Protein AF-A0A800EU88-F1 (afdb_monomer_lite)

Secondary structure (DSSP, 8-state):
--SEEEE--TTSTTTTT-EEEHHHHHHHHHHHHHHHHHHHHHHHHTS-TTHHHHHHHHHHHHH-

Radius of gyration: 15.84 Å; chains: 1; bounding box: 27×24×46 Å

pLDDT: mean 92.55, std 6.03, range [62.12, 97.94]

Sequence (64 aa):
MYPIFFRLPGWLPFMGGAPITSFGVFMFLSFLTGGILLRSEMERTGHDPERAWDLVFMAVLGGV

Structure (mmCIF, N/CA/C/O backbone):
data_AF-A0A800EU88-F1
#
_entry.id   AF-A0A800EU88-F1
#
loop_
_atom_site.group_PDB
_atom_site.id
_atom_site.type_symbol
_atom_site.label_atom_id
_atom_site.label_alt_id
_atom_site.label_comp_id
_atom_site.label_asym_id
_atom_site.label_entity_id
_atom_site.label_seq_id
_atom_site.pdbx_PDB_ins_code
_atom_site.Cartn_x
_atom_site.Cartn_y
_atom_site.Cartn_z
_atom_site.occupancy
_atom_site.B_iso_or_equiv
_atom_site.auth_seq_id
_atom_site.auth_comp_id
_atom_site.auth_asym_id
_atom_site.auth_atom_id
_atom_site.pdbx_PDB_model_num
ATOM 1 N N . MET A 1 1 ? 15.455 -16.674 -7.422 1.00 72.69 1 MET A N 1
ATOM 2 C CA . MET A 1 1 ? 14.307 -15.753 -7.235 1.00 72.69 1 MET A CA 1
ATOM 3 C C . MET A 1 1 ? 13.860 -15.254 -8.597 1.00 72.69 1 MET A C 1
ATOM 5 O O . MET A 1 1 ? 14.734 -15.005 -9.415 1.00 72.69 1 MET A O 1
ATOM 9 N N . TYR A 1 2 ? 12.554 -15.110 -8.843 1.00 82.62 2 TYR A N 1
ATOM 10 C CA . TYR A 1 2 ? 12.029 -14.431 -10.035 1.00 82.62 2 TYR A CA 1
ATOM 11 C C 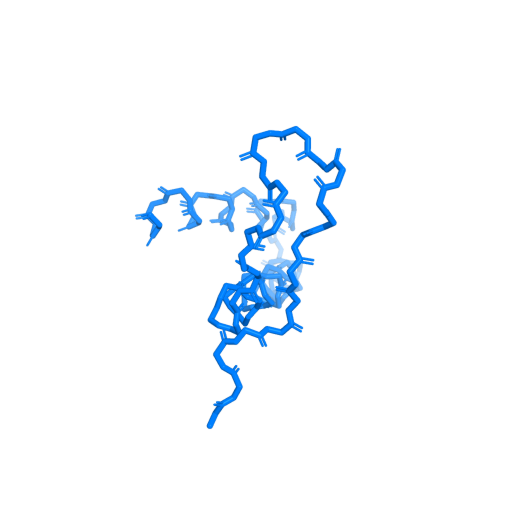. TYR A 1 2 ? 11.896 -12.928 -9.723 1.00 82.62 2 TYR A C 1
ATOM 13 O O . TYR A 1 2 ? 10.990 -12.548 -8.980 1.00 82.62 2 TYR A O 1
ATOM 21 N N . PRO A 1 3 ? 12.816 -12.061 -10.191 1.00 86.88 3 PRO A N 1
ATOM 22 C CA . PRO A 1 3 ? 12.819 -10.642 -9.820 1.00 86.88 3 PRO A CA 1
ATOM 23 C C . PRO A 1 3 ? 11.696 -9.844 -10.497 1.00 86.88 3 PRO A C 1
ATOM 25 O O . PRO A 1 3 ? 11.317 -8.783 -10.010 1.00 86.88 3 PRO A O 1
ATOM 28 N N . ILE A 1 4 ? 11.149 -10.356 -11.601 1.00 93.38 4 ILE A N 1
ATOM 29 C CA . ILE A 1 4 ? 10.081 -9.735 -12.387 1.00 93.38 4 ILE A CA 1
ATOM 30 C C . ILE A 1 4 ? 8.956 -10.758 -12.506 1.00 93.38 4 ILE A C 1
ATOM 32 O O . ILE A 1 4 ? 9.192 -11.858 -13.004 1.00 93.38 4 ILE A O 1
ATOM 36 N N . PHE A 1 5 ? 7.756 -10.399 -12.056 1.00 91.12 5 PHE A N 1
ATOM 37 C CA . PHE A 1 5 ? 6.575 -11.247 -12.226 1.00 91.12 5 PHE A CA 1
ATOM 38 C C . PHE A 1 5 ? 5.853 -10.948 -13.532 1.00 91.12 5 PHE A C 1
ATOM 40 O O . PHE A 1 5 ? 5.475 -11.868 -14.252 1.00 91.12 5 PHE A O 1
ATOM 47 N N . PHE A 1 6 ? 5.707 -9.665 -13.866 1.00 90.56 6 PHE A N 1
ATOM 48 C CA . PHE A 1 6 ? 4.977 -9.230 -15.051 1.00 90.56 6 PHE A CA 1
ATOM 49 C C . PHE A 1 6 ? 5.709 -8.079 -15.731 1.00 90.56 6 PHE A C 1
ATOM 51 O O . PHE A 1 6 ? 6.503 -7.369 -15.113 1.00 90.56 6 PHE A O 1
ATOM 58 N N . ARG A 1 7 ? 5.425 -7.873 -17.012 1.00 91.06 7 ARG A N 1
ATOM 59 C CA . ARG A 1 7 ? 5.786 -6.650 -17.728 1.00 91.06 7 ARG A CA 1
ATOM 60 C C . ARG A 1 7 ? 4.507 -5.980 -18.176 1.00 91.06 7 ARG A C 1
ATOM 62 O O . ARG A 1 7 ? 3.581 -6.665 -18.610 1.00 91.06 7 ARG A O 1
ATOM 69 N N . LEU A 1 8 ? 4.464 -4.660 -18.068 1.00 91.06 8 LEU A N 1
ATOM 70 C CA . LEU A 1 8 ? 3.321 -3.911 -18.556 1.00 91.06 8 LEU A CA 1
ATOM 71 C C . LEU A 1 8 ? 3.161 -4.111 -20.073 1.00 91.06 8 LEU A C 1
ATOM 73 O O . LEU A 1 8 ? 4.167 -4.207 -20.787 1.00 91.06 8 LEU A O 1
ATOM 77 N N . PRO A 1 9 ? 1.917 -4.176 -20.578 1.00 91.19 9 PRO A N 1
ATOM 78 C CA . PRO A 1 9 ? 1.660 -4.332 -22.002 1.00 91.19 9 PRO A CA 1
ATOM 79 C C . PRO A 1 9 ? 2.351 -3.238 -22.819 1.00 91.19 9 PRO A C 1
ATOM 81 O O . PRO A 1 9 ? 2.311 -2.067 -22.452 1.00 91.19 9 PRO A O 1
ATOM 84 N N . GLY A 1 10 ? 2.954 -3.599 -23.953 1.00 89.94 10 GLY A N 1
ATOM 85 C CA . GLY A 1 10 ? 3.711 -2.648 -24.780 1.00 89.94 10 GLY A CA 1
ATOM 86 C C . GLY A 1 10 ? 2.878 -1.502 -25.370 1.00 89.94 10 GLY A C 1
ATOM 87 O O . GLY A 1 10 ? 3.441 -0.499 -25.786 1.00 89.94 10 GLY A O 1
ATOM 88 N N . TRP A 1 11 ? 1.549 -1.631 -25.383 1.00 90.81 11 TRP A N 1
ATOM 89 C CA . TRP A 1 11 ? 0.631 -0.601 -25.871 1.00 90.81 11 TRP A CA 1
ATOM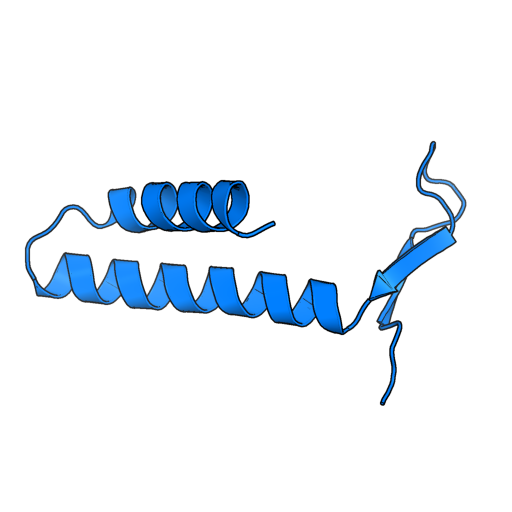 90 C C . TRP A 1 11 ? 0.337 0.503 -24.840 1.00 90.81 11 TRP A C 1
ATOM 92 O O . TRP A 1 11 ? -0.314 1.486 -25.192 1.00 90.81 11 TRP A O 1
ATOM 102 N N . LEU A 1 12 ? 0.800 0.373 -23.585 1.00 90.56 12 LEU A N 1
ATOM 103 C CA . LEU A 1 12 ? 0.620 1.421 -22.578 1.00 90.56 12 LEU A CA 1
ATOM 104 C C . LEU A 1 12 ? 1.529 2.628 -22.878 1.00 90.56 12 LEU A C 1
ATOM 106 O O . LEU A 1 12 ? 2.754 2.467 -22.924 1.00 90.56 12 LEU A O 1
ATOM 110 N N . PRO A 1 13 ? 0.977 3.848 -23.007 1.00 88.38 13 PRO A N 1
ATOM 111 C CA . PRO A 1 13 ? 1.795 5.046 -23.147 1.00 88.38 13 PRO A CA 1
ATOM 112 C C . PRO A 1 13 ? 2.645 5.269 -21.884 1.00 88.38 13 PRO A C 1
ATOM 114 O O . PRO A 1 13 ? 2.190 5.034 -20.765 1.00 88.38 13 PRO A O 1
ATOM 117 N N . PHE A 1 14 ? 3.895 5.707 -22.070 1.00 88.81 14 PHE A N 1
ATOM 118 C CA . PHE A 1 14 ? 4.913 6.001 -21.040 1.00 88.81 14 PHE A CA 1
ATOM 119 C C . PHE A 1 14 ? 5.419 4.827 -20.179 1.00 88.81 14 PHE A C 1
ATOM 121 O O . PHE A 1 14 ? 6.562 4.876 -19.734 1.00 88.81 14 PHE A O 1
ATOM 128 N N . MET A 1 15 ? 4.626 3.774 -19.957 1.00 87.06 15 MET A N 1
ATOM 129 C CA . MET A 1 15 ? 4.982 2.651 -19.069 1.00 87.06 15 MET A CA 1
ATOM 130 C C . MET A 1 15 ? 5.042 1.282 -19.768 1.00 87.06 15 MET A C 1
ATOM 132 O O . MET A 1 15 ? 5.249 0.261 -19.110 1.00 87.06 15 MET A O 1
ATOM 136 N N . GLY A 1 16 ? 4.864 1.223 -21.090 1.00 91.50 16 GLY A N 1
ATOM 137 C CA . GLY A 1 16 ? 4.910 -0.028 -21.848 1.00 91.50 16 GLY A CA 1
ATOM 138 C C . GLY A 1 16 ? 6.222 -0.796 -21.652 1.00 91.50 16 GLY A C 1
ATOM 139 O O . GLY A 1 16 ? 7.313 -0.242 -21.756 1.00 91.50 16 GLY A O 1
ATOM 140 N N . GLY A 1 17 ? 6.122 -2.091 -21.342 1.00 89.94 17 GLY A N 1
ATOM 141 C CA . GLY A 1 17 ? 7.274 -2.963 -21.097 1.00 89.94 17 GLY A CA 1
ATOM 142 C C . GLY A 1 17 ? 7.954 -2.790 -19.733 1.00 89.94 17 GLY A C 1
ATOM 143 O O . GLY A 1 17 ? 8.873 -3.564 -19.434 1.00 89.94 17 GLY A O 1
ATOM 144 N N . ALA A 1 18 ? 7.509 -1.839 -18.898 1.00 92.56 18 ALA A N 1
ATOM 145 C CA . ALA A 1 18 ? 8.076 -1.632 -17.570 1.00 92.56 18 ALA A CA 1
ATOM 146 C C . ALA A 1 18 ? 7.857 -2.872 -16.680 1.00 92.56 18 ALA A C 1
ATOM 148 O O . ALA A 1 18 ? 6.790 -3.500 -16.732 1.00 92.56 18 ALA A O 1
ATOM 149 N N . PRO A 1 19 ? 8.867 -3.271 -15.888 1.00 93.62 19 PRO A N 1
ATOM 150 C CA . PRO A 1 19 ? 8.783 -4.465 -15.065 1.00 93.62 19 PRO A CA 1
ATOM 151 C C . PRO A 1 19 ? 7.948 -4.214 -13.807 1.00 93.62 19 PRO A C 1
ATOM 153 O O . PRO A 1 19 ? 8.194 -3.273 -13.058 1.00 93.62 19 PRO A O 1
ATOM 156 N N . ILE A 1 20 ? 7.027 -5.128 -13.522 1.00 93.56 20 ILE A N 1
ATOM 157 C CA . ILE A 1 20 ? 6.420 -5.280 -12.203 1.00 93.56 20 ILE A CA 1
ATOM 158 C C . ILE A 1 20 ? 7.290 -6.269 -11.427 1.00 93.56 20 ILE A C 1
ATOM 160 O O . ILE A 1 20 ? 7.328 -7.471 -11.727 1.00 93.56 20 ILE A O 1
ATOM 164 N N . THR A 1 21 ? 8.040 -5.743 -10.460 1.00 94.88 21 THR A N 1
ATOM 165 C CA . THR A 1 21 ? 9.014 -6.523 -9.692 1.00 94.88 21 THR A CA 1
ATOM 166 C C . THR A 1 21 ? 8.339 -7.337 -8.598 1.00 94.88 21 THR A C 1
ATOM 168 O O . THR A 1 21 ? 7.308 -6.946 -8.049 1.00 94.88 21 THR A O 1
ATOM 171 N N . SER A 1 22 ? 8.946 -8.468 -8.240 1.00 93.75 22 SER A N 1
ATOM 172 C CA . SER A 1 22 ? 8.469 -9.269 -7.109 1.00 93.75 22 SER A CA 1
ATOM 173 C C . SER A 1 22 ? 8.531 -8.492 -5.796 1.00 93.75 22 SER A C 1
ATOM 175 O O . SER A 1 22 ? 7.598 -8.570 -5.004 1.00 93.75 22 SER A O 1
ATOM 177 N N . PHE A 1 23 ? 9.562 -7.664 -5.608 1.00 92.81 23 PHE A N 1
ATOM 178 C CA . PHE A 1 23 ? 9.652 -6.729 -4.486 1.00 92.81 23 PHE A CA 1
ATOM 179 C C . PHE A 1 23 ? 8.442 -5.790 -4.405 1.00 92.81 23 PHE A C 1
ATOM 181 O O . PHE A 1 23 ? 7.798 -5.737 -3.363 1.00 92.81 23 PHE A O 1
ATOM 188 N N . GLY A 1 24 ? 8.099 -5.095 -5.496 1.00 92.00 24 GLY A N 1
ATOM 189 C CA . GLY A 1 24 ? 6.979 -4.151 -5.504 1.00 92.00 24 GLY A CA 1
ATOM 190 C C . GLY A 1 24 ? 5.638 -4.830 -5.220 1.00 92.00 24 GLY A C 1
ATOM 191 O O . GLY A 1 24 ? 4.833 -4.315 -4.450 1.00 92.00 24 GLY A O 1
ATOM 192 N N . VAL A 1 25 ? 5.427 -6.030 -5.771 1.00 93.81 25 VAL A N 1
ATOM 193 C CA . VAL A 1 25 ? 4.219 -6.824 -5.499 1.00 93.81 25 VAL A CA 1
ATOM 194 C C . VAL A 1 25 ? 4.138 -7.227 -4.029 1.00 93.81 25 VAL A C 1
ATOM 196 O O . VAL A 1 25 ? 3.102 -7.026 -3.401 1.00 93.81 25 VAL A O 1
ATOM 199 N N . PHE A 1 26 ? 5.216 -7.759 -3.450 1.00 95.06 26 PHE A N 1
ATOM 200 C CA . PHE A 1 26 ? 5.206 -8.148 -2.038 1.00 95.06 26 PHE A CA 1
ATOM 201 C C . PHE A 1 26 ? 5.111 -6.948 -1.095 1.00 95.06 26 PHE A C 1
ATOM 203 O O . PHE A 1 26 ? 4.410 -7.033 -0.089 1.00 95.06 26 PHE A O 1
ATOM 210 N N . MET A 1 27 ? 5.738 -5.822 -1.435 1.00 93.56 27 MET A N 1
ATOM 211 C CA . MET A 1 27 ? 5.585 -4.568 -0.701 1.00 93.56 27 MET A CA 1
ATOM 212 C C . MET A 1 27 ? 4.118 -4.124 -0.689 1.00 93.56 27 MET A C 1
ATOM 214 O O . MET A 1 27 ? 3.557 -3.919 0.385 1.00 93.56 27 MET A O 1
ATOM 218 N N . PHE A 1 28 ? 3.465 -4.058 -1.852 1.00 93.69 28 PHE A N 1
ATOM 219 C CA . PHE A 1 28 ? 2.041 -3.729 -1.945 1.00 93.69 28 PHE A CA 1
ATOM 220 C C . PHE A 1 28 ? 1.171 -4.671 -1.097 1.00 93.69 28 PHE A C 1
ATOM 222 O O . PHE A 1 28 ? 0.342 -4.215 -0.310 1.00 93.69 28 PHE A O 1
ATOM 229 N N . LEU A 1 29 ? 1.401 -5.985 -1.197 1.00 95.81 29 LEU A N 1
ATOM 230 C CA . LEU A 1 29 ? 0.668 -6.979 -0.409 1.00 95.81 29 LEU A CA 1
ATOM 231 C C . LEU A 1 29 ? 0.894 -6.819 1.099 1.00 95.81 29 LEU A C 1
ATOM 233 O O . LEU A 1 29 ? -0.036 -7.041 1.876 1.00 95.81 29 LEU A O 1
ATOM 237 N N . SER A 1 30 ? 2.095 -6.418 1.522 1.00 95.06 30 SER A N 1
ATOM 238 C CA . SER A 1 30 ? 2.395 -6.179 2.935 1.00 95.06 30 SER A CA 1
ATOM 239 C C . SER A 1 30 ? 1.596 -5.003 3.502 1.00 95.06 30 SER A C 1
ATOM 241 O O . SER A 1 30 ? 0.976 -5.155 4.553 1.00 95.06 30 SER A O 1
ATOM 243 N N . PHE A 1 31 ? 1.503 -3.884 2.775 1.00 95.44 31 PHE A N 1
ATOM 244 C CA . PHE A 1 31 ? 0.678 -2.740 3.174 1.00 95.44 31 PHE A CA 1
ATOM 245 C C . PHE A 1 31 ? -0.813 -3.078 3.177 1.00 95.44 31 PHE A C 1
ATOM 247 O O . PHE A 1 31 ? -1.516 -2.720 4.120 1.00 95.44 31 PHE A O 1
ATOM 254 N N . LEU A 1 32 ? -1.294 -3.813 2.168 1.00 96.62 32 LEU A N 1
ATOM 255 C CA . LEU A 1 32 ? -2.690 -4.247 2.107 1.00 96.62 32 LEU A CA 1
ATOM 256 C C . LEU A 1 32 ? -3.051 -5.135 3.306 1.00 96.62 32 LEU A C 1
ATOM 258 O O . LEU A 1 32 ? -4.048 -4.898 3.985 1.00 96.62 32 LEU A O 1
ATOM 262 N N . THR A 1 33 ? -2.214 -6.134 3.593 1.00 97.50 33 THR A N 1
ATOM 263 C CA . THR A 1 33 ? -2.423 -7.060 4.715 1.00 97.50 33 THR A CA 1
ATOM 264 C C . THR A 1 33 ? -2.328 -6.332 6.055 1.00 97.50 33 THR A C 1
ATOM 266 O O . THR A 1 33 ? -3.177 -6.529 6.922 1.00 97.50 33 THR A O 1
ATOM 269 N N . GLY A 1 34 ? -1.336 -5.450 6.212 1.00 96.38 34 GLY A N 1
ATOM 270 C CA . GLY A 1 34 ? -1.170 -4.621 7.403 1.00 96.38 34 GLY A CA 1
ATOM 271 C C . GLY A 1 34 ? -2.368 -3.706 7.653 1.00 96.38 34 GLY A C 1
ATOM 272 O O . GLY A 1 34 ? -2.834 -3.625 8.784 1.00 96.38 34 GLY A O 1
ATOM 273 N N . GLY A 1 35 ? -2.920 -3.085 6.607 1.00 96.69 35 GLY A N 1
ATOM 274 C CA . GLY A 1 35 ? -4.117 -2.246 6.699 1.00 96.69 35 GLY A CA 1
ATOM 275 C C . GLY A 1 35 ? -5.365 -3.012 7.121 1.00 96.69 35 GLY A C 1
ATOM 276 O O . GLY A 1 35 ? -6.087 -2.567 8.011 1.00 96.69 35 GLY A O 1
ATOM 277 N N . ILE A 1 36 ? -5.594 -4.196 6.545 1.00 97.62 36 ILE A N 1
ATOM 278 C CA . ILE A 1 36 ? -6.717 -5.067 6.926 1.00 97.62 36 ILE A CA 1
ATOM 279 C C . ILE A 1 36 ? -6.601 -5.487 8.396 1.00 97.62 36 ILE A C 1
ATOM 281 O O . ILE A 1 36 ? -7.583 -5.410 9.138 1.00 97.62 36 ILE A O 1
ATOM 285 N N . LEU A 1 37 ? -5.404 -5.897 8.825 1.00 97.94 37 LEU A N 1
ATOM 286 C CA . LEU A 1 37 ? -5.156 -6.300 10.207 1.00 97.94 37 LEU A CA 1
ATOM 287 C C . LEU A 1 37 ? -5.339 -5.124 11.174 1.00 97.94 37 LEU A C 1
ATOM 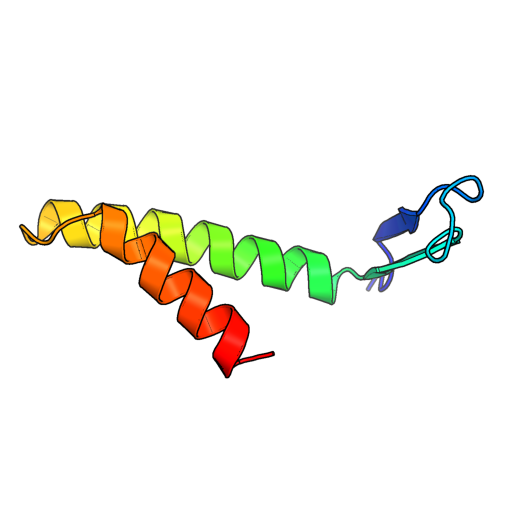289 O O . LEU A 1 37 ? -6.047 -5.254 12.170 1.00 97.94 37 LEU A O 1
ATOM 293 N N . LEU A 1 38 ? -4.758 -3.964 10.857 1.00 97.50 38 LEU A N 1
ATOM 294 C CA . LEU A 1 38 ? -4.883 -2.752 11.663 1.00 97.50 38 LEU A CA 1
ATOM 295 C C . LEU A 1 38 ? -6.345 -2.328 11.801 1.00 97.50 38 LEU A C 1
ATOM 297 O O . LEU A 1 38 ? -6.794 -2.055 12.908 1.00 97.50 38 LEU A O 1
ATOM 301 N N . ARG A 1 39 ? -7.109 -2.341 10.704 1.00 97.56 39 ARG A N 1
ATOM 302 C CA . ARG A 1 39 ? -8.545 -2.045 10.716 1.00 97.56 39 ARG A CA 1
ATOM 303 C C . ARG A 1 39 ? -9.302 -2.961 11.680 1.00 97.56 39 ARG A C 1
ATOM 305 O O . ARG A 1 39 ? -10.094 -2.470 12.480 1.00 97.56 39 ARG A O 1
ATOM 312 N N . SER A 1 40 ? -9.035 -4.268 11.629 1.00 97.56 40 SER A N 1
ATOM 313 C CA . SER A 1 40 ? -9.651 -5.247 12.536 1.00 97.56 40 SER A CA 1
ATOM 314 C C . SER A 1 40 ? -9.301 -4.980 14.003 1.00 97.56 40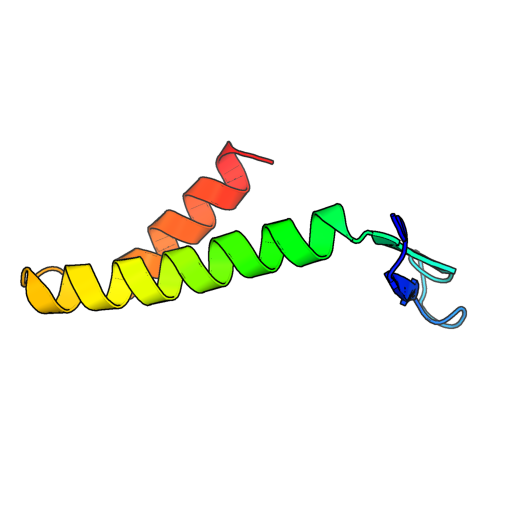 SER A C 1
ATOM 316 O O . SER A 1 40 ? -10.147 -5.136 14.881 1.00 97.56 40 SER A O 1
ATOM 318 N N . GLU A 1 41 ? -8.064 -4.579 14.290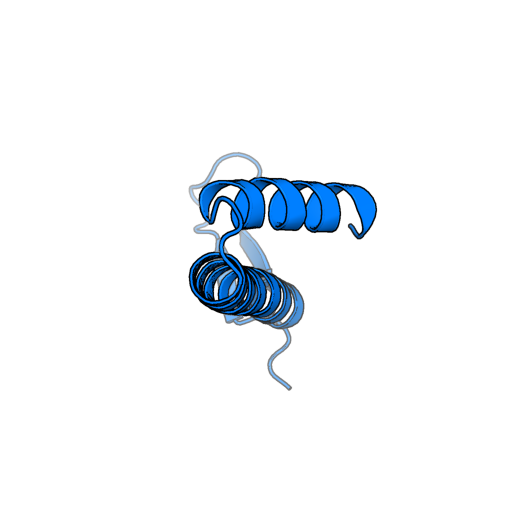 1.00 97.62 41 GLU A N 1
ATOM 319 C CA . GLU A 1 41 ? -7.629 -4.260 15.652 1.00 97.62 41 GLU A CA 1
ATOM 320 C C . GLU A 1 41 ? -8.205 -2.934 16.160 1.00 97.62 41 GLU A C 1
ATOM 322 O O . GLU A 1 41 ? -8.565 -2.825 17.333 1.00 97.62 41 GLU A O 1
ATOM 327 N N . MET A 1 42 ? -8.353 -1.938 15.287 1.00 97.56 42 MET A N 1
ATOM 328 C CA . MET A 1 42 ? -9.000 -0.668 15.621 1.00 97.56 42 MET A CA 1
ATOM 329 C C . MET A 1 42 ? -10.473 -0.878 15.974 1.00 97.56 42 MET A C 1
ATOM 331 O O . MET A 1 42 ? -10.921 -0.395 17.010 1.00 97.56 42 MET A O 1
ATOM 335 N N . GLU A 1 43 ? -11.186 -1.696 15.197 1.00 96.94 43 GLU A N 1
ATOM 336 C CA . GLU A 1 43 ? -12.561 -2.096 15.510 1.00 96.94 43 GLU A CA 1
ATOM 337 C C . GLU A 1 43 ? -12.646 -2.804 16.873 1.00 96.94 43 GLU A C 1
ATOM 339 O O . GLU A 1 43 ? -13.486 -2.465 17.707 1.00 96.94 43 GLU A O 1
ATOM 344 N N . ARG A 1 44 ? -11.712 -3.724 17.154 1.00 96.88 44 ARG A N 1
ATOM 345 C CA . ARG A 1 44 ? -11.644 -4.460 18.428 1.00 96.88 44 ARG A CA 1
ATOM 346 C C . ARG A 1 44 ? -11.353 -3.566 19.638 1.00 96.88 44 ARG A C 1
ATOM 348 O O . ARG A 1 44 ? -11.769 -3.887 20.748 1.00 96.88 44 ARG A O 1
ATOM 355 N N . THR A 1 45 ? -10.626 -2.470 19.439 1.00 97.19 45 THR A N 1
ATOM 356 C CA . THR A 1 45 ? -10.195 -1.548 20.505 1.00 97.19 45 THR A CA 1
ATOM 357 C C . THR A 1 45 ? -11.096 -0.318 20.650 1.00 97.19 45 THR A C 1
ATOM 359 O O . THR A 1 45 ? -10.852 0.514 21.522 1.00 97.19 45 THR A O 1
ATOM 362 N N . GLY A 1 46 ? -12.167 -0.218 19.853 1.00 95.81 46 GLY A N 1
ATOM 363 C CA . GLY A 1 46 ? -13.111 0.903 19.891 1.00 95.81 46 GLY A CA 1
ATOM 364 C C . GLY A 1 46 ? -12.592 2.176 19.215 1.00 95.81 46 GLY A C 1
ATOM 365 O O . GLY A 1 46 ? -13.096 3.267 19.484 1.00 95.81 46 GLY A O 1
ATOM 366 N N . HIS A 1 47 ? -11.579 2.057 18.357 1.00 96.00 47 HIS A N 1
ATOM 367 C CA . HIS A 1 47 ? -11.108 3.133 17.492 1.00 96.00 47 HIS A CA 1
ATOM 368 C C . HIS A 1 47 ? -11.838 3.119 16.147 1.00 96.00 47 HIS A C 1
ATOM 370 O O . HIS A 1 47 ? -12.353 2.091 15.717 1.00 96.00 47 HIS A O 1
ATOM 376 N N . ASP A 1 48 ? -11.849 4.268 15.467 1.00 95.81 48 ASP A N 1
ATOM 377 C CA . ASP A 1 48 ? -12.421 4.398 14.127 1.00 95.81 48 ASP A CA 1
ATOM 378 C C . ASP A 1 48 ? -11.625 3.557 13.106 1.00 95.81 48 ASP A C 1
ATOM 380 O O . ASP A 1 48 ? -10.469 3.893 12.822 1.00 95.81 48 ASP A O 1
ATOM 384 N N . PRO A 1 49 ? -12.207 2.483 12.537 1.00 94.81 49 PRO A N 1
ATOM 385 C CA . PRO A 1 49 ? -11.501 1.597 11.620 1.00 94.81 49 PRO A CA 1
ATOM 386 C C . PRO A 1 49 ? -11.128 2.263 10.289 1.00 94.81 49 PRO A C 1
ATOM 388 O O . PRO A 1 49 ? -10.226 1.776 9.607 1.00 94.81 49 PRO A O 1
ATOM 391 N N . GLU A 1 50 ? -11.795 3.352 9.888 1.00 94.62 50 GLU A N 1
ATOM 392 C CA . GLU A 1 50 ? -11.504 4.031 8.616 1.00 94.62 50 GLU A CA 1
ATOM 393 C C . GLU A 1 50 ? -10.117 4.682 8.623 1.00 94.62 50 GLU A C 1
ATOM 395 O O . GLU A 1 50 ? -9.399 4.637 7.620 1.00 94.62 50 GLU A O 1
ATOM 400 N N . ARG A 1 51 ? -9.667 5.147 9.795 1.00 95.44 51 ARG A N 1
ATOM 401 C CA . ARG A 1 51 ? -8.329 5.727 9.986 1.00 95.44 51 ARG A CA 1
ATOM 402 C C . ARG A 1 51 ? -7.180 4.751 9.747 1.00 95.44 51 ARG A C 1
ATOM 404 O O . ARG A 1 51 ? -6.045 5.192 9.566 1.00 95.44 51 ARG A O 1
ATOM 411 N N . ALA A 1 52 ? -7.435 3.442 9.727 1.00 96.50 52 ALA A N 1
ATOM 412 C CA . ALA A 1 52 ? -6.410 2.461 9.380 1.00 96.50 52 ALA A CA 1
ATOM 413 C C . ALA A 1 52 ? -5.838 2.728 7.979 1.00 96.50 52 ALA A C 1
ATOM 415 O O . ALA A 1 52 ? -4.629 2.620 7.773 1.00 96.50 52 ALA A O 1
ATOM 416 N N . TRP A 1 53 ? -6.686 3.128 7.027 1.00 95.81 53 TRP A N 1
ATOM 417 C CA . TRP A 1 53 ? -6.248 3.413 5.664 1.00 95.81 53 TRP A CA 1
ATOM 418 C C . TRP A 1 53 ? -5.489 4.728 5.559 1.00 95.81 53 TRP A C 1
ATOM 420 O O . TRP A 1 53 ? -4.487 4.765 4.851 1.00 95.81 53 TRP A O 1
ATOM 430 N N . ASP A 1 54 ? -5.878 5.757 6.314 1.00 95.88 54 ASP A N 1
ATOM 431 C CA . ASP A 1 54 ? -5.117 7.010 6.395 1.00 95.88 54 ASP A CA 1
ATOM 432 C C . ASP A 1 54 ? -3.688 6.756 6.888 1.00 95.88 54 ASP A C 1
ATOM 434 O O . ASP A 1 54 ? -2.721 7.264 6.318 1.00 95.88 54 ASP A O 1
ATOM 438 N N . LEU A 1 55 ? -3.540 5.913 7.915 1.00 94.56 55 LEU A N 1
ATOM 439 C CA . LEU A 1 55 ? -2.238 5.518 8.454 1.00 94.56 55 LEU A CA 1
ATOM 440 C C . LEU A 1 55 ? -1.420 4.707 7.447 1.00 94.56 55 LEU A C 1
ATOM 442 O O . LEU A 1 55 ? -0.226 4.960 7.295 1.00 94.56 55 LEU A O 1
ATOM 446 N N . VAL A 1 56 ? -2.045 3.769 6.730 1.00 94.88 56 VAL A N 1
ATOM 447 C CA . VAL A 1 56 ? -1.378 3.021 5.653 1.00 94.88 56 VAL A CA 1
ATOM 448 C C . VAL A 1 56 ? -0.924 3.963 4.540 1.00 94.88 56 VAL A C 1
ATOM 450 O O . VAL A 1 56 ? 0.216 3.863 4.097 1.00 94.88 56 VAL A O 1
ATOM 453 N N . PHE A 1 57 ? -1.765 4.909 4.120 1.00 93.50 57 PHE A N 1
ATOM 454 C CA . PHE A 1 57 ? -1.403 5.911 3.119 1.00 93.50 57 PHE A CA 1
ATOM 455 C C . PHE A 1 57 ? -0.229 6.775 3.579 1.00 93.50 57 PHE A C 1
ATOM 457 O O . PHE A 1 57 ? 0.731 6.943 2.826 1.00 93.50 57 PHE A O 1
ATOM 464 N N . MET A 1 58 ? -0.255 7.277 4.817 1.00 94.44 58 MET A N 1
ATOM 465 C CA . MET A 1 58 ? 0.876 8.025 5.370 1.00 94.44 58 MET A CA 1
ATOM 466 C C . MET A 1 58 ? 2.146 7.172 5.451 1.00 94.44 58 MET A C 1
ATOM 468 O O . MET A 1 58 ? 3.225 7.669 5.141 1.00 94.44 58 MET A O 1
ATOM 472 N N . ALA A 1 59 ? 2.036 5.894 5.820 1.00 91.56 59 ALA A N 1
ATOM 473 C CA . ALA A 1 59 ? 3.175 4.982 5.879 1.00 91.56 59 ALA A CA 1
ATOM 474 C C . ALA A 1 59 ? 3.788 4.727 4.493 1.00 91.56 59 ALA A C 1
ATOM 476 O O . ALA A 1 59 ? 5.010 4.686 4.368 1.00 91.5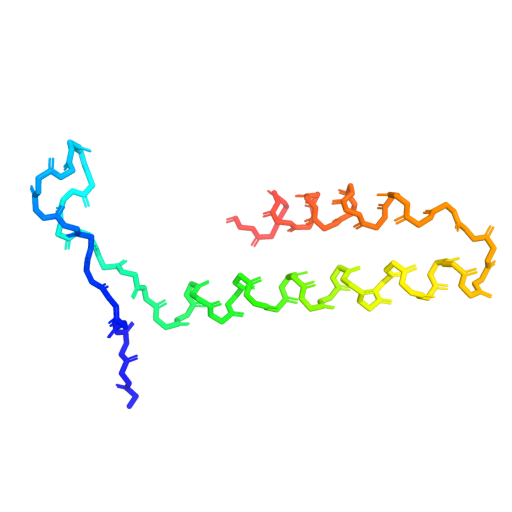6 59 ALA A O 1
ATOM 477 N N . VAL A 1 60 ? 2.961 4.606 3.450 1.00 91.31 60 VAL A N 1
ATOM 478 C CA . VAL A 1 60 ? 3.432 4.499 2.061 1.00 91.31 60 VAL A CA 1
ATOM 479 C C . VAL A 1 60 ? 4.132 5.788 1.628 1.00 91.31 60 VAL A C 1
ATOM 481 O O . VAL A 1 60 ? 5.224 5.717 1.081 1.00 91.31 60 VAL A O 1
ATOM 484 N N . LEU A 1 61 ? 3.547 6.958 1.901 1.00 90.69 61 LEU A N 1
ATOM 485 C CA . LEU A 1 61 ? 4.130 8.250 1.517 1.00 90.69 61 LEU A CA 1
ATOM 486 C C . LEU A 1 61 ? 5.418 8.597 2.276 1.00 90.69 61 LEU A C 1
ATOM 488 O O . LEU A 1 61 ? 6.263 9.298 1.735 1.00 90.69 61 LEU A O 1
ATOM 492 N N . GLY A 1 62 ? 5.548 8.170 3.534 1.00 89.88 62 GLY A N 1
ATOM 493 C CA . GLY A 1 62 ? 6.733 8.440 4.350 1.00 89.88 62 GLY A CA 1
ATOM 494 C C . GLY A 1 62 ? 7.847 7.400 4.209 1.00 89.88 62 GLY A C 1
ATOM 495 O O . GLY A 1 62 ? 8.994 7.702 4.529 1.00 89.88 62 GLY A O 1
ATOM 496 N N . GLY A 1 63 ? 7.513 6.174 3.798 1.00 75.06 63 GLY A N 1
ATOM 497 C CA . GLY A 1 63 ? 8.446 5.046 3.726 1.00 75.06 63 GLY A CA 1
ATOM 498 C C . GLY A 1 63 ? 8.993 4.730 2.332 1.00 75.06 63 GLY A C 1
ATOM 499 O O . GLY A 1 63 ? 9.979 3.997 2.242 1.00 75.06 63 GLY A O 1
ATOM 500 N N . VAL A 1 64 ? 8.359 5.240 1.270 1.00 62.12 64 VAL A N 1
ATOM 501 C CA . VAL A 1 64 ? 8.806 5.132 -0.133 1.00 62.12 64 VAL A CA 1
ATOM 502 C C . VAL A 1 64 ? 9.511 6.417 -0.543 1.00 62.12 64 VAL A C 1
ATOM 504 O O . VAL A 1 64 ? 10.602 6.301 -1.145 1.00 62.12 64 VAL A O 1
#

Foldseek 3Di:
DQQFDDAADQPDPPRHRPGDGPVNVVVVVVLVVQLVVQLVVCVVVVHDSVCSVVVSVVCVVVVD